Protein AF-A0A0A0YN14-F1 (afdb_monomer_lite)

Sequence (69 aa):
TLRAAGKTYMIFFVLVIFLGSFYLINLILAVVAMAYEEQNQATLEEAEQKEAEFQQMLEQLKKQQEAAQ

Organism: Tursiops truncatus (NCBI:txid9739)

Foldseek 3Di:
DDVPPDDVCVVVVVVCCVVVVVVVVVVVVVVVVVVVVVVVVVVVVVVVVVVVVVVVVVVVVVVVVVVVD

pLDDT: mean 88.48, std 10.85, range [54.84, 97.56]

Structure (mmCIF, N/CA/C/O backbone):
data_AF-A0A0A0YN14-F1
#
_entry.id   AF-A0A0A0YN14-F1
#
loop_
_atom_site.group_PDB
_atom_site.id
_atom_site.type_symbol
_atom_site.label_atom_id
_atom_site.label_alt_id
_atom_site.label_comp_id
_atom_site.label_asym_id
_atom_site.label_entity_id
_atom_site.label_seq_id
_atom_site.pdbx_PDB_ins_code
_atom_site.Cartn_x
_atom_site.Cartn_y
_atom_site.Cartn_z
_atom_site.occupancy
_atom_site.B_iso_or_equiv
_atom_site.auth_seq_id
_atom_site.auth_comp_id
_atom_site.auth_asym_id
_atom_site.auth_atom_id
_atom_site.pdbx_PDB_model_num
ATOM 1 N N . THR A 1 1 ? 24.548 -1.441 -24.360 1.00 56.22 1 THR A N 1
ATOM 2 C CA . THR A 1 1 ? 23.475 -1.822 -25.307 1.00 56.22 1 THR A CA 1
ATOM 3 C C . THR A 1 1 ? 23.099 -0.687 -26.260 1.00 56.22 1 THR A C 1
ATOM 5 O O . THR A 1 1 ? 23.133 -0.921 -27.458 1.00 56.22 1 THR A O 1
ATOM 8 N N . LEU A 1 2 ? 22.874 0.558 -25.806 1.00 54.84 2 LEU A N 1
ATOM 9 C CA . LEU A 1 2 ? 22.604 1.721 -26.691 1.00 54.84 2 LEU A CA 1
ATOM 10 C C . LEU A 1 2 ? 23.708 2.027 -27.726 1.00 54.84 2 LEU A C 1
ATOM 12 O O . LEU A 1 2 ? 23.405 2.401 -28.855 1.00 54.84 2 LEU A O 1
ATOM 16 N N . ARG A 1 3 ? 24.986 1.808 -27.381 1.00 58.22 3 ARG A N 1
ATOM 17 C CA . ARG A 1 3 ? 26.123 2.033 -28.298 1.00 58.22 3 ARG A CA 1
ATOM 18 C C . ARG A 1 3 ? 26.186 1.036 -29.470 1.00 58.22 3 ARG A C 1
ATOM 20 O O . ARG A 1 3 ? 26.829 1.338 -30.463 1.00 58.22 3 ARG A O 1
ATOM 27 N N . ALA A 1 4 ? 25.525 -0.121 -29.360 1.00 62.91 4 ALA A N 1
ATOM 28 C CA . ALA A 1 4 ? 25.552 -1.185 -30.371 1.00 62.91 4 ALA A CA 1
ATOM 29 C C . ALA A 1 4 ? 24.259 -1.278 -31.206 1.00 62.91 4 ALA A C 1
ATOM 31 O O . ALA A 1 4 ? 24.285 -1.859 -32.282 1.00 62.91 4 ALA A O 1
ATOM 32 N N . ALA A 1 5 ? 23.142 -0.713 -30.728 1.00 61.94 5 ALA A N 1
ATOM 33 C CA . ALA A 1 5 ? 21.819 -0.935 -31.320 1.00 61.94 5 ALA A CA 1
ATOM 34 C C . ALA A 1 5 ? 21.315 0.218 -32.225 1.00 61.94 5 ALA A C 1
ATOM 36 O O . ALA A 1 5 ? 20.440 0.019 -33.054 1.00 61.94 5 ALA A O 1
ATOM 37 N N . GLY A 1 6 ? 21.887 1.424 -32.158 1.00 67.12 6 GLY A N 1
ATOM 38 C CA . GLY A 1 6 ? 21.461 2.551 -33.006 1.00 67.12 6 GLY A CA 1
ATOM 39 C C . GLY A 1 6 ? 20.229 3.305 -32.475 1.00 67.12 6 GLY A C 1
ATOM 40 O O . GLY A 1 6 ? 19.475 2.816 -31.634 1.00 67.12 6 GLY A O 1
ATOM 41 N N . LYS A 1 7 ? 20.048 4.553 -32.938 1.00 74.25 7 LYS A N 1
ATOM 42 C CA . LYS A 1 7 ? 19.126 5.556 -32.353 1.00 74.25 7 LYS A CA 1
ATOM 43 C C . LYS A 1 7 ? 17.655 5.113 -32.289 1.00 74.25 7 LYS A C 1
ATOM 45 O O . LYS A 1 7 ? 16.941 5.560 -31.397 1.00 74.25 7 LYS A O 1
ATOM 50 N N . THR A 1 8 ? 17.214 4.209 -33.165 1.00 77.69 8 THR A N 1
ATOM 51 C CA . THR A 1 8 ? 15.836 3.683 -33.207 1.00 77.69 8 THR A CA 1
ATOM 52 C C . THR A 1 8 ? 15.432 2.960 -31.917 1.00 77.69 8 THR A C 1
ATOM 54 O O . THR A 1 8 ? 14.283 3.055 -31.492 1.00 77.69 8 THR A O 1
ATOM 57 N N . TYR A 1 9 ? 16.377 2.323 -31.216 1.00 85.12 9 TYR A N 1
ATOM 58 C CA . TYR A 1 9 ? 16.097 1.647 -29.943 1.00 85.12 9 TYR A CA 1
ATOM 59 C C . TYR A 1 9 ? 15.763 2.615 -28.801 1.00 85.12 9 TYR A C 1
ATOM 61 O O . TYR A 1 9 ? 15.187 2.188 -27.804 1.00 85.12 9 TYR A O 1
ATOM 69 N N . MET A 1 10 ? 16.061 3.915 -28.931 1.00 84.69 10 MET A N 1
ATOM 70 C CA . MET A 1 10 ? 15.654 4.896 -27.920 1.00 84.69 10 MET A CA 1
ATOM 71 C C . MET A 1 10 ? 14.133 4.975 -27.794 1.00 84.69 10 MET A C 1
ATOM 73 O O . MET A 1 10 ? 13.632 5.057 -26.681 1.00 84.69 10 MET A O 1
ATOM 77 N N . ILE A 1 11 ? 13.399 4.889 -28.908 1.00 86.69 11 ILE A N 1
ATOM 78 C CA . ILE A 1 11 ? 11.930 4.942 -28.896 1.00 86.69 11 ILE A CA 1
ATOM 79 C C . ILE A 1 11 ? 11.368 3.733 -28.1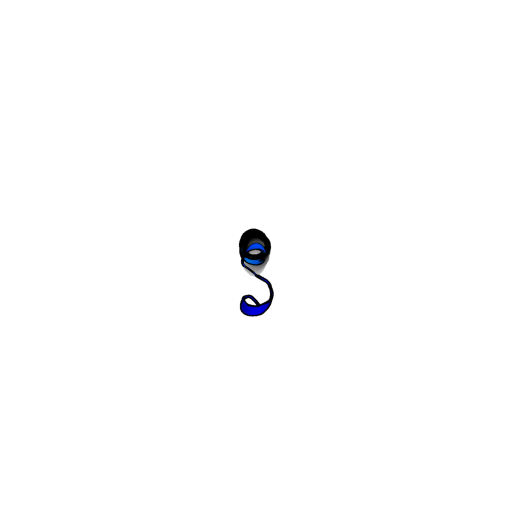40 1.00 86.69 11 ILE A C 1
ATOM 81 O O . ILE A 1 11 ? 10.476 3.887 -27.313 1.00 86.69 11 ILE A O 1
ATOM 85 N N . PHE A 1 12 ? 11.944 2.546 -28.353 1.00 87.50 12 PHE A N 1
ATOM 86 C CA . PHE A 1 12 ? 11.582 1.344 -27.601 1.00 87.50 12 PHE A CA 1
ATOM 87 C C . PHE A 1 12 ? 11.811 1.524 -26.095 1.00 87.50 12 PHE A C 1
ATOM 89 O O . PHE A 1 12 ? 10.907 1.263 -25.307 1.00 87.50 12 PHE A O 1
ATOM 96 N N . PHE A 1 13 ? 12.982 2.028 -25.689 1.00 88.06 13 PHE A N 1
ATOM 97 C CA . PHE A 1 13 ? 13.264 2.290 -24.276 1.00 88.06 13 PHE A CA 1
ATOM 98 C C . PHE A 1 13 ? 12.311 3.326 -23.678 1.00 88.06 13 PHE A C 1
ATOM 100 O O . PHE A 1 13 ? 11.809 3.109 -22.583 1.00 88.06 13 PHE A O 1
ATOM 107 N N . VAL A 1 14 ? 12.012 4.415 -24.389 1.00 90.00 14 VAL A N 1
ATOM 108 C CA . VAL A 1 14 ? 11.060 5.427 -23.912 1.00 90.00 14 VAL A CA 1
ATOM 109 C C . VAL A 1 14 ? 9.678 4.813 -23.705 1.00 90.00 14 VAL A C 1
ATOM 111 O O . VAL A 1 14 ? 9.089 5.019 -22.650 1.00 90.00 14 VAL A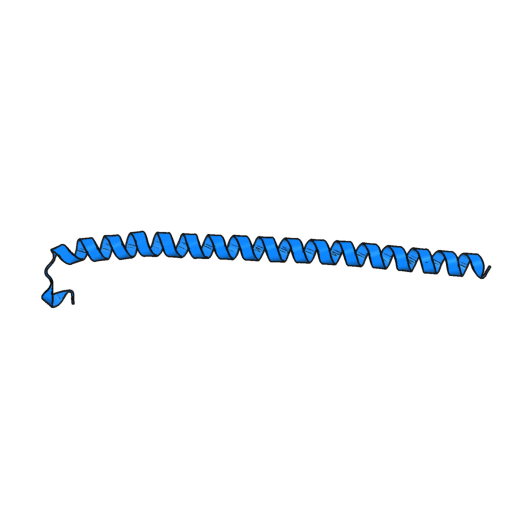 O 1
ATOM 114 N N . LEU A 1 15 ? 9.183 4.008 -24.649 1.00 92.50 15 LEU A N 1
ATOM 115 C CA . LEU A 1 15 ? 7.879 3.354 -24.519 1.00 92.50 15 LEU A CA 1
ATOM 116 C C . LEU A 1 15 ? 7.843 2.337 -23.376 1.00 92.50 15 LEU A C 1
ATOM 118 O O . LEU A 1 15 ? 6.892 2.341 -22.602 1.00 92.50 15 LEU A O 1
ATOM 122 N N . VAL A 1 16 ? 8.870 1.494 -23.240 1.00 92.38 16 VAL A N 1
ATOM 123 C CA . VAL A 1 16 ? 8.937 0.481 -22.175 1.00 92.38 16 VAL A CA 1
ATOM 124 C C . VAL A 1 16 ? 9.060 1.126 -20.803 1.00 92.38 16 VAL A C 1
ATOM 126 O O . VAL A 1 16 ? 8.384 0.693 -19.877 1.00 92.38 16 VAL A O 1
ATOM 129 N N . ILE A 1 17 ? 9.889 2.160 -20.657 1.00 92.12 17 ILE A N 1
ATOM 130 C CA . ILE A 1 17 ? 10.024 2.868 -19.382 1.00 92.12 17 ILE A CA 1
ATOM 131 C C . ILE A 1 17 ? 8.730 3.605 -19.053 1.00 92.12 17 ILE A C 1
ATOM 133 O O . ILE A 1 17 ? 8.249 3.488 -17.936 1.00 92.12 17 ILE A O 1
ATOM 137 N N . PHE A 1 18 ? 8.123 4.298 -20.017 1.00 93.88 18 PHE A N 1
ATOM 138 C CA . PHE A 1 18 ? 6.866 5.004 -19.796 1.00 93.88 18 PHE A CA 1
ATOM 139 C C . PHE A 1 18 ? 5.758 4.018 -19.403 1.00 93.88 18 PHE A C 1
ATOM 141 O O . PHE A 1 18 ? 5.278 4.053 -18.272 1.00 93.88 18 PHE A O 1
ATOM 148 N N . LEU A 1 19 ? 5.410 3.073 -20.281 1.00 94.88 19 LEU A N 1
ATOM 149 C CA . LEU A 1 19 ? 4.348 2.092 -20.029 1.00 94.88 19 LEU A CA 1
ATOM 150 C C . LEU A 1 19 ? 4.641 1.221 -18.803 1.00 94.88 19 LEU A C 1
ATOM 152 O O . LEU A 1 19 ? 3.739 0.964 -18.008 1.00 94.88 19 LEU A O 1
ATOM 156 N N . GLY A 1 20 ? 5.896 0.812 -18.621 1.00 95.50 20 GLY A N 1
ATOM 157 C CA . GLY A 1 20 ? 6.336 0.040 -17.466 1.00 95.50 20 GLY A CA 1
ATOM 158 C C . GLY A 1 20 ? 6.155 0.807 -16.161 1.00 95.50 20 GLY A C 1
ATOM 159 O O . GLY A 1 20 ? 5.566 0.274 -15.227 1.00 95.50 20 GLY A O 1
ATOM 160 N N . SER A 1 21 ? 6.581 2.070 -16.091 1.00 95.31 21 SER A N 1
ATOM 161 C CA . SER A 1 21 ? 6.399 2.897 -14.895 1.00 95.31 21 SER A CA 1
ATOM 162 C C . SER A 1 21 ? 4.926 3.141 -14.579 1.00 95.31 21 SER A C 1
ATOM 164 O O . SER A 1 21 ? 4.541 2.992 -13.423 1.00 95.31 21 SER A O 1
ATOM 166 N N . PHE A 1 22 ? 4.087 3.450 -15.575 1.00 95.25 22 PHE A N 1
ATOM 167 C CA . PHE A 1 22 ? 2.645 3.608 -15.344 1.00 95.25 22 PHE A CA 1
ATOM 168 C C . PHE A 1 22 ? 2.011 2.325 -14.813 1.00 95.25 22 PHE A C 1
ATOM 170 O O . PHE A 1 22 ? 1.241 2.369 -13.856 1.00 95.25 22 PHE A O 1
ATOM 177 N N . TYR A 1 23 ? 2.355 1.181 -15.404 1.00 96.56 23 TYR A N 1
ATOM 178 C CA . TYR A 1 23 ? 1.862 -0.111 -14.947 1.00 96.56 23 TYR A CA 1
ATOM 179 C C . TYR A 1 23 ? 2.290 -0.402 -13.504 1.00 96.56 23 TYR A C 1
ATOM 181 O O . TYR A 1 23 ? 1.446 -0.714 -12.669 1.00 96.56 23 TYR A O 1
ATOM 189 N N . LEU A 1 24 ? 3.576 -0.223 -13.183 1.00 96.69 24 LEU A N 1
ATOM 190 C CA . LEU A 1 24 ? 4.102 -0.455 -11.836 1.00 96.69 24 LEU A CA 1
ATOM 191 C C . LEU A 1 24 ? 3.470 0.469 -10.792 1.00 96.69 24 LEU A C 1
ATOM 193 O O . LEU A 1 24 ? 3.087 -0.006 -9.727 1.00 96.69 24 LEU A O 1
ATOM 197 N N . ILE A 1 25 ? 3.318 1.763 -11.089 1.00 96.88 25 ILE A N 1
ATOM 198 C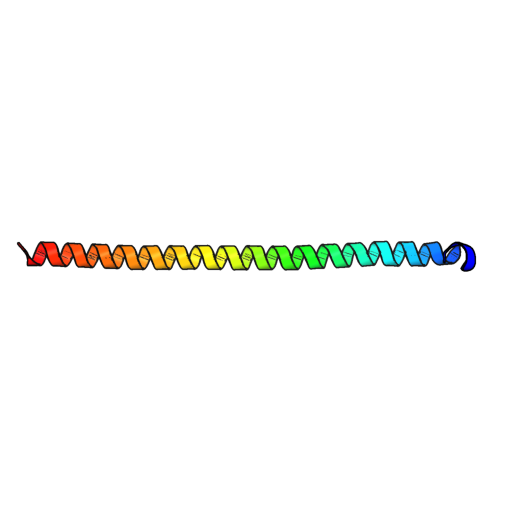 CA . ILE A 1 25 ? 2.678 2.712 -10.168 1.00 96.88 25 ILE A CA 1
ATOM 199 C C . ILE A 1 25 ? 1.230 2.299 -9.904 1.00 96.88 25 ILE A C 1
ATOM 201 O O . ILE A 1 25 ? 0.815 2.254 -8.750 1.00 96.88 25 ILE A O 1
ATOM 205 N N . ASN A 1 26 ? 0.475 1.943 -10.946 1.00 96.25 26 ASN A N 1
ATOM 206 C CA . ASN A 1 26 ? -0.915 1.519 -10.786 1.00 96.25 26 ASN A CA 1
ATOM 207 C C . ASN A 1 26 ? -1.038 0.218 -9.984 1.00 96.25 26 ASN A C 1
ATOM 209 O O . ASN A 1 26 ? -1.931 0.108 -9.148 1.00 96.25 26 ASN A O 1
ATOM 213 N N . LEU A 1 27 ? -0.130 -0.742 -10.186 1.00 96.69 27 LEU A N 1
ATOM 214 C CA . LEU A 1 27 ? -0.099 -1.958 -9.375 1.00 96.69 27 LEU A CA 1
ATOM 215 C C . LEU A 1 27 ? 0.205 -1.662 -7.904 1.00 96.69 27 LEU A C 1
ATOM 217 O O . LEU A 1 27 ? -0.464 -2.199 -7.026 1.00 96.69 27 LEU A O 1
ATOM 221 N N . ILE A 1 28 ? 1.183 -0.797 -7.625 1.00 97.12 28 ILE A N 1
ATOM 222 C CA . ILE A 1 28 ? 1.522 -0.410 -6.250 1.00 97.12 28 ILE A CA 1
ATOM 223 C C . ILE A 1 28 ? 0.335 0.298 -5.594 1.00 97.12 28 ILE A C 1
ATOM 225 O O . ILE A 1 28 ? -0.028 -0.049 -4.475 1.00 97.12 28 ILE A O 1
ATOM 229 N N . LEU A 1 29 ? -0.296 1.251 -6.287 1.00 97.38 29 LEU A N 1
ATOM 230 C CA . LEU A 1 29 ? -1.463 1.966 -5.769 1.00 97.38 29 LEU A CA 1
ATOM 231 C C . LEU A 1 29 ? -2.626 1.020 -5.474 1.00 97.38 29 LEU A C 1
ATOM 233 O O . LEU A 1 29 ? -3.238 1.142 -4.419 1.00 97.38 29 LEU A O 1
ATOM 237 N N . ALA A 1 30 ? -2.898 0.061 -6.362 1.00 97.56 30 ALA A N 1
ATOM 238 C CA . ALA A 1 30 ? -3.931 -0.942 -6.137 1.00 97.56 30 ALA A CA 1
ATOM 239 C C . ALA A 1 30 ? -3.640 -1.776 -4.880 1.00 97.56 30 ALA A C 1
ATOM 241 O O . ALA A 1 30 ? -4.517 -1.939 -4.039 1.00 97.56 30 ALA A O 1
ATOM 242 N N . VAL A 1 31 ? -2.402 -2.253 -4.712 1.00 97.50 31 VAL A N 1
ATOM 243 C CA . VAL A 1 31 ? -2.004 -3.038 -3.531 1.00 97.50 31 VAL A CA 1
ATOM 244 C C . VAL A 1 31 ? -2.080 -2.211 -2.250 1.00 97.50 31 VAL A C 1
ATOM 246 O O . VAL A 1 31 ? -2.593 -2.695 -1.248 1.00 97.50 31 VAL A O 1
ATOM 249 N N . VAL A 1 32 ? -1.607 -0.963 -2.272 1.00 97.38 32 VAL A N 1
ATOM 250 C CA . VAL A 1 32 ? -1.665 -0.071 -1.105 1.00 97.38 32 VAL A CA 1
ATOM 251 C C . VAL A 1 32 ? -3.110 0.250 -0.735 1.00 97.38 32 VAL A C 1
ATOM 253 O O . VAL A 1 32 ? -3.440 0.228 0.446 1.00 97.38 32 VAL A O 1
ATOM 256 N N . ALA A 1 33 ? -3.973 0.511 -1.718 1.00 96.44 33 ALA A N 1
ATOM 257 C CA . ALA A 1 33 ? -5.390 0.753 -1.478 1.00 96.44 33 ALA A CA 1
ATOM 258 C C . ALA A 1 33 ? -6.067 -0.472 -0.847 1.00 96.44 33 ALA A C 1
ATOM 260 O O . ALA A 1 33 ? -6.723 -0.325 0.180 1.00 96.44 33 ALA A O 1
ATOM 261 N N . MET A 1 34 ? -5.836 -1.672 -1.394 1.00 95.88 34 MET A N 1
ATOM 262 C CA . MET A 1 34 ? -6.368 -2.920 -0.831 1.00 95.88 34 MET A CA 1
ATOM 263 C C . MET A 1 34 ? -5.858 -3.167 0.594 1.00 95.88 34 MET A C 1
ATOM 265 O O . MET A 1 34 ? -6.651 -3.452 1.482 1.00 95.88 34 MET A O 1
ATOM 269 N N . ALA A 1 35 ? -4.557 -2.996 0.846 1.00 94.88 35 ALA A N 1
ATOM 270 C CA . ALA A 1 35 ? -3.984 -3.205 2.176 1.00 94.88 35 ALA A CA 1
ATOM 271 C C . ALA A 1 35 ? -4.481 -2.172 3.201 1.00 94.88 35 ALA A C 1
ATOM 273 O O . ALA A 1 35 ? -4.644 -2.490 4.378 1.00 94.88 35 ALA A O 1
ATOM 274 N N . TYR A 1 36 ? -4.709 -0.928 2.768 1.00 94.69 36 TYR A N 1
ATOM 275 C CA . TYR A 1 36 ? -5.285 0.108 3.620 1.00 94.69 36 TYR A CA 1
ATOM 276 C C . TYR A 1 36 ? -6.741 -0.207 3.968 1.00 94.69 36 TYR A C 1
ATOM 278 O O . TYR A 1 36 ? -7.135 -0.090 5.125 1.00 94.69 36 TYR A O 1
ATOM 286 N N . GLU A 1 37 ? -7.527 -0.637 2.981 1.00 93.81 37 GLU A N 1
ATOM 287 C CA . GLU A 1 37 ? -8.919 -1.029 3.176 1.00 93.81 37 GLU A CA 1
ATOM 288 C C . GLU A 1 37 ? -9.042 -2.244 4.105 1.00 93.81 37 GLU A C 1
ATOM 290 O O . GLU A 1 37 ? -9.810 -2.194 5.065 1.00 93.81 37 GLU A O 1
ATOM 295 N N . GLU A 1 38 ? -8.242 -3.289 3.881 1.00 93.69 38 GLU A N 1
ATOM 296 C CA . GLU A 1 38 ? -8.221 -4.503 4.704 1.00 93.69 38 GLU A CA 1
ATOM 297 C C . GLU A 1 38 ? -7.828 -4.199 6.156 1.00 93.69 38 GLU A C 1
ATOM 299 O O . GLU A 1 38 ? -8.516 -4.621 7.085 1.00 93.69 38 GLU A O 1
ATOM 304 N N . GLN A 1 39 ? -6.773 -3.402 6.373 1.00 89.19 39 GLN A N 1
ATOM 305 C CA . GLN A 1 39 ? -6.388 -3.009 7.731 1.00 89.19 39 GLN A CA 1
ATOM 306 C C . GLN A 1 39 ? -7.444 -2.149 8.421 1.00 89.19 39 GLN A C 1
ATOM 308 O O . GLN A 1 39 ? -7.677 -2.304 9.622 1.00 89.19 39 GLN A O 1
ATOM 313 N N . ASN A 1 40 ? -8.088 -1.243 7.685 1.00 89.62 40 ASN A N 1
ATOM 314 C CA . ASN A 1 40 ? -9.140 -0.411 8.246 1.00 89.62 40 ASN A CA 1
ATOM 315 C C . ASN A 1 40 ? 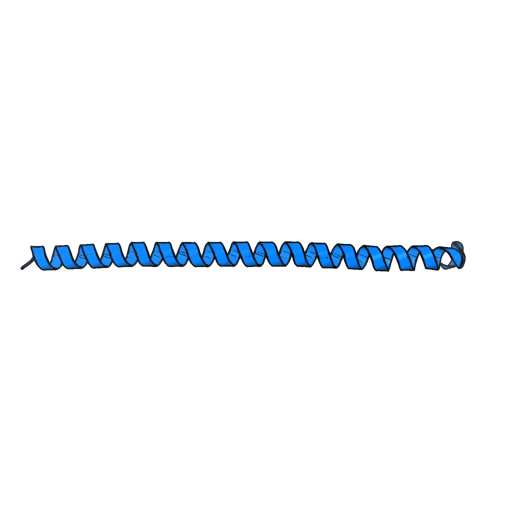-10.349 -1.263 8.660 1.00 89.62 40 ASN A C 1
ATOM 317 O O . ASN A 1 40 ? -10.819 -1.124 9.786 1.00 89.62 40 ASN A O 1
ATOM 321 N N . GLN A 1 41 ? -10.806 -2.176 7.794 1.00 88.62 41 GLN A N 1
ATOM 322 C CA . GLN A 1 41 ? -11.906 -3.096 8.105 1.00 88.62 41 GLN A CA 1
ATOM 323 C C . GLN A 1 41 ? -11.589 -3.972 9.325 1.00 88.62 41 GLN A C 1
ATOM 325 O O . GLN A 1 41 ? -12.401 -4.032 10.243 1.00 88.62 41 GLN A O 1
ATOM 330 N N . ALA A 1 42 ? -10.388 -4.558 9.396 1.00 91.06 42 ALA A N 1
ATOM 331 C CA . ALA A 1 42 ? -9.977 -5.368 10.545 1.00 91.06 42 ALA A CA 1
ATOM 332 C C . ALA A 1 42 ? -9.947 -4.564 11.859 1.00 91.06 42 ALA A C 1
ATOM 334 O O . ALA A 1 42 ? -10.376 -5.055 12.900 1.00 91.06 42 ALA A O 1
ATOM 335 N N . THR A 1 43 ? -9.486 -3.310 11.810 1.00 89.19 43 THR A N 1
ATOM 336 C CA . THR A 1 43 ? -9.446 -2.430 12.991 1.00 89.19 43 THR A CA 1
ATOM 337 C C . THR A 1 43 ? -10.851 -2.071 13.480 1.00 89.19 43 THR A C 1
ATOM 339 O O . THR A 1 43 ? -11.095 -2.035 14.686 1.00 89.19 43 THR A O 1
ATOM 342 N N . LEU A 1 44 ? -11.774 -1.794 12.553 1.00 89.81 44 LEU A N 1
ATOM 343 C CA . LEU A 1 44 ? -13.176 -1.507 12.864 1.00 89.81 44 LEU A CA 1
ATOM 344 C C . LEU A 1 44 ? -13.862 -2.720 13.497 1.00 89.81 44 LEU A C 1
ATOM 346 O O . LEU A 1 44 ? -14.477 -2.583 14.551 1.00 89.81 44 LEU A O 1
ATOM 350 N N . GLU A 1 45 ? -13.698 -3.900 12.903 1.00 92.06 45 GLU A N 1
ATOM 351 C CA . GLU A 1 45 ? -14.298 -5.134 13.411 1.00 92.06 45 GLU A CA 1
ATOM 352 C C . GLU A 1 45 ? -13.758 -5.500 14.804 1.00 92.06 45 GLU A C 1
ATOM 354 O O . GLU A 1 45 ? -14.528 -5.840 15.704 1.00 92.06 45 GLU A O 1
ATOM 359 N N . GLU A 1 46 ? -12.448 -5.361 15.033 1.00 92.19 46 GLU A N 1
ATOM 360 C CA . GLU A 1 46 ? -11.847 -5.594 16.353 1.00 92.19 46 GLU A CA 1
ATOM 361 C C . GLU A 1 46 ? -12.385 -4.610 17.407 1.00 92.19 46 GLU A C 1
ATOM 363 O O . GLU A 1 46 ? -12.618 -4.988 18.559 1.00 92.19 46 GLU A O 1
ATOM 368 N N . ALA A 1 47 ? -12.595 -3.345 17.030 1.00 92.06 47 ALA A N 1
ATOM 369 C CA . ALA A 1 47 ? -13.151 -2.338 17.927 1.00 92.06 47 ALA A CA 1
ATOM 370 C C . ALA A 1 47 ? -14.609 -2.650 18.302 1.00 92.06 47 ALA A C 1
ATOM 372 O O . ALA A 1 47 ? -14.950 -2.594 19.485 1.00 92.06 47 ALA A O 1
ATOM 373 N N . GLU A 1 48 ? -15.443 -3.034 17.331 1.00 92.88 48 GLU A N 1
ATOM 374 C CA . GLU A 1 48 ? -16.840 -3.416 17.573 1.00 92.88 48 GLU A CA 1
ATOM 375 C C . GLU A 1 48 ? -16.945 -4.658 18.469 1.00 92.88 48 GLU A C 1
ATOM 377 O O . GLU A 1 48 ? -17.747 -4.683 19.406 1.00 92.88 48 GLU A O 1
ATOM 382 N N . GLN A 1 49 ? -16.101 -5.670 18.242 1.00 93.31 49 GLN A N 1
ATOM 383 C CA . GLN A 1 49 ? -16.064 -6.870 19.083 1.00 93.31 49 GLN A CA 1
ATOM 384 C C . GLN A 1 49 ? -15.662 -6.541 20.525 1.00 93.31 49 GLN A C 1
ATOM 386 O O . GLN A 1 49 ? -16.345 -6.960 21.461 1.00 93.31 49 GLN A O 1
ATOM 391 N N . LYS A 1 50 ? -14.611 -5.733 20.723 1.00 91.88 50 LYS A N 1
ATOM 392 C CA . LYS A 1 50 ? -14.189 -5.300 22.066 1.00 91.88 50 LYS A CA 1
ATOM 393 C C . LYS A 1 50 ? -15.268 -4.504 22.786 1.00 91.88 50 LYS A C 1
ATOM 395 O O . LYS A 1 50 ? -15.444 -4.672 23.992 1.00 91.88 50 LYS A O 1
ATOM 400 N N . GLU A 1 51 ? -15.984 -3.635 22.077 1.00 92.00 51 GLU A N 1
ATOM 401 C CA . GLU A 1 51 ? -17.079 -2.874 22.672 1.00 92.00 51 GLU A CA 1
ATOM 402 C C . GLU A 1 51 ? -18.230 -3.800 23.085 1.00 92.00 51 GLU A C 1
ATOM 404 O O . GLU A 1 51 ? -18.727 -3.690 24.207 1.00 92.00 51 GLU A O 1
ATOM 409 N N . ALA A 1 52 ? -18.598 -4.767 22.240 1.00 93.19 52 ALA A N 1
ATOM 410 C CA . ALA A 1 52 ? -19.621 -5.756 22.563 1.00 93.19 52 ALA A CA 1
ATOM 411 C C . ALA A 1 52 ? -19.243 -6.609 23.789 1.00 93.19 52 ALA A C 1
ATOM 413 O O . ALA A 1 52 ? -20.060 -6.775 24.698 1.00 93.19 52 ALA A O 1
ATOM 414 N N . GLU A 1 53 ? -18.004 -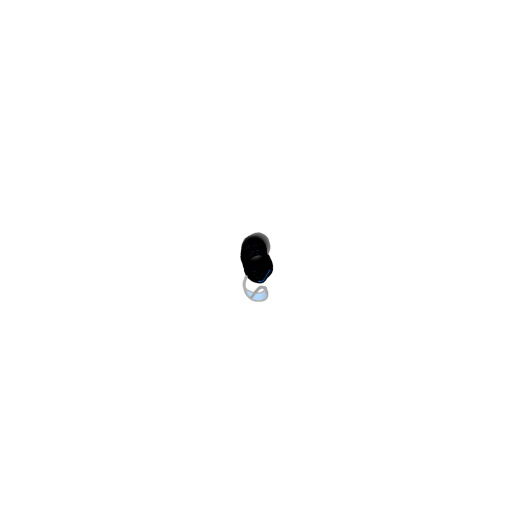7.102 23.861 1.00 93.94 53 GLU A N 1
ATOM 415 C CA . GLU A 1 53 ? -17.491 -7.849 25.018 1.00 93.94 53 GLU A CA 1
ATOM 416 C C . GLU A 1 53 ? -17.495 -7.001 26.296 1.00 93.94 53 GLU A C 1
ATOM 418 O O . GLU A 1 53 ? -17.920 -7.459 27.361 1.00 93.94 53 GLU A O 1
ATOM 423 N N . PHE A 1 54 ? -17.073 -5.738 26.198 1.00 93.94 54 PHE A N 1
ATOM 424 C CA . PHE A 1 54 ? -17.063 -4.822 27.333 1.00 93.94 54 PHE A CA 1
ATOM 425 C C . PHE A 1 54 ? -18.478 -4.539 27.851 1.00 93.94 54 PHE A C 1
ATOM 427 O O . PHE A 1 54 ? -18.713 -4.586 29.061 1.00 93.94 54 PHE A O 1
ATOM 434 N N . GLN A 1 55 ? -19.438 -4.309 26.950 1.00 93.00 55 GLN A N 1
ATOM 435 C CA . GLN A 1 55 ? -20.844 -4.121 27.314 1.00 93.00 55 GLN A CA 1
ATOM 436 C C . GLN A 1 55 ? -21.420 -5.366 27.998 1.00 93.00 55 GLN A C 1
ATOM 438 O O . GLN A 1 55 ? -22.070 -5.249 29.038 1.00 93.00 55 GLN A O 1
ATOM 443 N N . GLN A 1 56 ? -21.122 -6.564 27.484 1.00 94.06 56 GLN A N 1
ATOM 444 C CA . GLN A 1 56 ? -21.544 -7.818 28.112 1.00 94.06 56 GLN A CA 1
ATOM 445 C C . GLN A 1 56 ? -20.957 -7.985 29.520 1.00 94.06 56 GLN A C 1
ATOM 447 O O . GLN A 1 56 ? -21.677 -8.369 30.446 1.00 94.06 56 GLN A O 1
ATOM 452 N N . MET A 1 57 ? -19.675 -7.657 29.712 1.00 93.44 57 MET A N 1
ATOM 453 C CA . MET A 1 57 ? -19.030 -7.713 31.025 1.00 93.44 57 MET A CA 1
ATOM 454 C C . MET A 1 57 ? -19.681 -6.735 32.016 1.00 93.44 57 MET A C 1
ATOM 456 O O . MET A 1 57 ? -19.966 -7.107 33.156 1.00 93.44 57 MET A O 1
ATOM 460 N N . LEU A 1 58 ? -19.965 -5.500 31.590 1.00 93.56 58 LEU A N 1
ATOM 461 C CA . LEU A 1 58 ? -20.653 -4.509 32.424 1.00 93.56 58 LEU A CA 1
ATOM 462 C C . LEU A 1 58 ? -22.062 -4.962 32.821 1.00 93.56 58 LEU A C 1
ATOM 464 O O . LEU A 1 58 ? -22.477 -4.766 33.966 1.00 93.56 58 LEU A O 1
ATOM 468 N N . GLU A 1 59 ? -22.799 -5.579 31.898 1.00 93.31 59 GLU A N 1
ATOM 469 C CA . GLU A 1 59 ? -24.141 -6.088 32.175 1.00 93.31 59 GLU A CA 1
ATOM 470 C C . GLU A 1 59 ? -24.108 -7.250 33.182 1.00 93.31 59 GLU A C 1
ATOM 472 O O . GLU A 1 59 ? -24.934 -7.305 34.097 1.00 93.31 59 GLU A O 1
ATOM 477 N N . GLN A 1 60 ? -23.122 -8.147 33.074 1.00 92.31 60 GLN A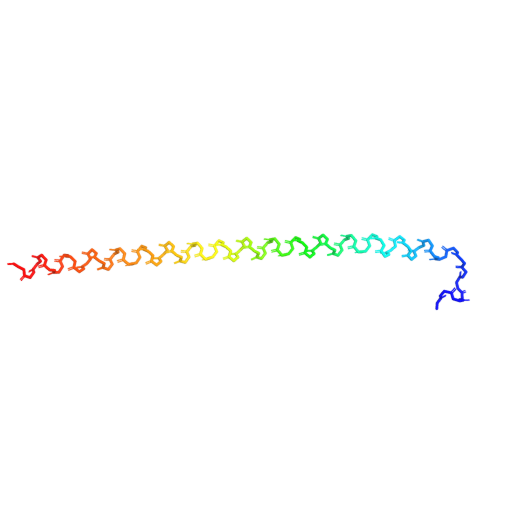 N 1
ATOM 478 C CA . GLN A 1 60 ? -22.908 -9.220 34.050 1.00 92.31 60 GLN A CA 1
ATOM 479 C C . GLN A 1 60 ? -22.580 -8.673 35.444 1.00 92.31 60 GLN A C 1
ATOM 481 O O . GLN A 1 60 ? -23.153 -9.139 36.430 1.00 92.31 60 GLN A O 1
ATOM 486 N N . LEU A 1 61 ? -21.709 -7.663 35.536 1.00 92.00 61 LEU A N 1
ATOM 487 C CA . LEU A 1 61 ? -21.360 -7.025 36.809 1.00 92.00 61 LEU A CA 1
ATOM 488 C C . LEU A 1 61 ? -22.572 -6.354 37.468 1.00 92.00 61 LEU A C 1
ATOM 490 O O . LEU A 1 61 ? -22.766 -6.503 38.675 1.00 92.00 61 LEU A O 1
ATOM 494 N N . LYS A 1 62 ? -23.422 -5.668 36.688 1.00 91.88 62 LYS A N 1
ATOM 495 C CA . LYS A 1 62 ? -24.680 -5.097 37.200 1.00 91.88 62 LYS A CA 1
ATOM 496 C C . LYS A 1 62 ? -25.600 -6.170 37.776 1.00 91.88 62 LYS A C 1
ATOM 498 O O . LYS A 1 62 ? -26.051 -6.027 38.908 1.00 91.88 62 LYS A O 1
ATOM 503 N N . LYS A 1 63 ? -25.820 -7.267 37.044 1.00 91.56 63 LYS A N 1
ATOM 504 C CA . LYS A 1 63 ? -26.664 -8.382 37.513 1.00 91.56 63 LYS A CA 1
ATOM 505 C C . LYS A 1 63 ? -26.124 -9.015 38.798 1.00 91.56 63 LYS A C 1
ATOM 507 O O . LYS A 1 63 ? -26.904 -9.381 39.670 1.00 91.56 63 LYS A O 1
ATOM 512 N N . GLN A 1 64 ? -24.801 -9.128 38.938 1.00 89.75 64 GLN A N 1
ATOM 513 C CA . GLN A 1 64 ? -24.184 -9.629 40.171 1.00 89.75 64 GLN A CA 1
ATOM 514 C C . GLN A 1 64 ? -24.379 -8.678 41.357 1.00 89.75 64 GLN A C 1
ATOM 516 O O . GLN A 1 64 ? -24.654 -9.151 42.457 1.00 89.75 64 GLN A O 1
ATOM 521 N N . GLN A 1 65 ? -24.259 -7.361 41.154 1.00 87.38 65 GLN A N 1
ATOM 522 C CA . GLN A 1 65 ? -24.536 -6.381 42.210 1.00 87.38 65 GLN A CA 1
ATOM 523 C C . GLN A 1 65 ? -26.001 -6.404 42.653 1.00 87.38 65 GLN A C 1
ATOM 525 O O . GLN A 1 65 ? -26.260 -6.357 43.851 1.00 87.38 65 GLN A O 1
ATOM 530 N N . GLU A 1 66 ? -26.939 -6.512 41.711 1.00 86.69 66 GLU A N 1
ATOM 531 C CA . GLU A 1 66 ? -28.373 -6.608 42.009 1.00 86.69 66 GLU A CA 1
ATOM 532 C C . GLU A 1 66 ? -28.729 -7.899 42.757 1.00 86.69 66 GLU A C 1
ATOM 534 O O . GLU A 1 66 ? -29.572 -7.872 43.642 1.00 86.69 66 GLU A O 1
ATOM 539 N N . ALA A 1 67 ? -28.073 -9.023 42.449 1.00 83.12 67 ALA A N 1
ATOM 540 C CA . ALA A 1 67 ? -28.294 -10.293 43.147 1.00 83.12 67 ALA A CA 1
ATOM 541 C C . ALA A 1 67 ? -27.640 -10.364 44.543 1.00 83.12 67 ALA A C 1
ATOM 543 O O . ALA A 1 67 ? -27.953 -11.269 45.317 1.00 83.12 67 ALA A O 1
ATOM 544 N N . ALA A 1 68 ? -26.699 -9.463 44.841 1.00 76.06 68 ALA A N 1
ATOM 545 C CA . ALA A 1 68 ? -25.997 -9.388 46.122 1.00 76.06 68 ALA A CA 1
ATOM 546 C C . ALA A 1 68 ? -26.610 -8.368 47.106 1.00 76.06 68 ALA A C 1
ATOM 548 O O . ALA A 1 68 ? -26.122 -8.265 48.235 1.00 76.06 68 ALA A O 1
ATOM 549 N N . GLN A 1 69 ? -27.641 -7.622 46.687 1.00 55.81 69 GLN A N 1
ATOM 550 C CA . GLN A 1 69 ? -28.484 -6.763 47.532 1.00 55.81 69 GLN A CA 1
ATOM 551 C C . GLN A 1 69 ? -29.770 -7.481 47.940 1.00 55.81 69 GLN A C 1
ATOM 553 O O . GLN A 1 69 ? -30.220 -7.221 49.080 1.00 55.81 69 GLN A O 1
#

Radius of gyration: 29.21 Å; chains: 1; bounding box: 55×16×81 Å

InterPro domains:
  IPR005821 Ion transport domain [PF00520] (6-42)
  IPR043203 Voltage-gated cation channel calcium and sodium [PTHR10037] (1-66)

Secondary structure (DSSP, 8-state):
-HHHH-TTHHHHHHHHHHHHHHHHHHHHHHHHHHHHHHHHHHHHHHHHHHHHHHHHHHHHHHHHHHHT-